Protein AF-A0A2V8MT60-F1 (afdb_monomer)

Nearest PDB structures (foldseek):
  8j07-assembly1_m2  TM=6.861E-01  e=3.205E-01  Homo sapiens
  8j07-assembly1_s2  TM=6.901E-01  e=3.394E-01  Homo sapiens
  7y4g-assembly1_A  TM=4.508E-01  e=6.734E-01  Bacteroides thetaiotaomicron
  7zu0-assembly1_A  TM=2.793E-01  e=2.504E+00  Saccharomyces cerevisiae
  6naj-assembly1_A  TM=4.182E-01  e=9.312E+00  Homo sapiens

Radius of gyration: 13.37 Å; Cα contacts (8 Å, |Δi|>4): 252; chains: 1; bounding box: 34×27×37 Å

Structure (mmCIF, N/CA/C/O backbone):
data_AF-A0A2V8MT60-F1
#
_entry.id   AF-A0A2V8MT60-F1
#
loop_
_atom_site.group_PDB
_atom_site.id
_atom_site.type_symbol
_atom_site.label_atom_id
_atom_site.label_alt_id
_atom_site.label_comp_id
_atom_site.label_asym_id
_atom_site.label_entity_id
_atom_site.label_seq_id
_atom_site.pdbx_PDB_ins_code
_atom_site.Cartn_x
_atom_site.Cartn_y
_atom_site.Cartn_z
_atom_site.occupancy
_atom_site.B_iso_or_equiv
_atom_site.auth_seq_id
_atom_site.auth_comp_id
_atom_site.auth_asym_id
_atom_site.auth_atom_id
_atom_site.pdbx_PDB_model_num
ATOM 1 N N . SER A 1 1 ? 11.854 14.502 6.425 1.00 68.12 1 SER A N 1
ATOM 2 C CA . SER A 1 1 ? 10.880 14.207 5.363 1.00 68.12 1 SER A CA 1
ATOM 3 C C . SER A 1 1 ? 11.571 13.423 4.280 1.00 68.12 1 SER A C 1
ATOM 5 O O . SER A 1 1 ? 12.677 13.809 3.920 1.00 68.12 1 SER A O 1
ATOM 7 N N . ASP A 1 2 ? 10.952 12.342 3.819 1.00 83.69 2 ASP A N 1
ATOM 8 C CA . ASP A 1 2 ? 11.401 11.584 2.653 1.00 83.69 2 ASP A CA 1
ATOM 9 C C . ASP A 1 2 ? 10.502 11.948 1.467 1.00 83.69 2 ASP A C 1
ATOM 11 O O . ASP A 1 2 ? 9.282 11.835 1.561 1.00 83.69 2 ASP A O 1
ATOM 15 N N . TRP A 1 3 ? 11.106 12.453 0.394 1.00 85.50 3 TRP A N 1
ATOM 16 C CA . TRP A 1 3 ? 10.403 12.873 -0.822 1.00 85.50 3 TRP A CA 1
ATOM 17 C C . TRP A 1 3 ? 10.369 11.784 -1.897 1.00 85.50 3 TRP A C 1
ATOM 19 O O . TRP A 1 3 ? 9.719 11.971 -2.920 1.00 85.50 3 TRP A O 1
ATOM 29 N N . THR A 1 4 ? 11.048 10.658 -1.671 1.00 88.31 4 THR A N 1
ATOM 30 C CA . THR A 1 4 ? 11.043 9.509 -2.586 1.00 88.31 4 THR A CA 1
ATOM 31 C C . THR A 1 4 ? 9.784 8.654 -2.425 1.00 88.31 4 THR A C 1
ATOM 33 O O . THR A 1 4 ? 9.393 7.938 -3.347 1.00 88.31 4 THR A O 1
ATOM 36 N N . GLN A 1 5 ? 9.113 8.760 -1.274 1.00 90.94 5 GLN A N 1
ATOM 37 C CA . GLN A 1 5 ? 8.011 7.890 -0.883 1.00 90.94 5 GLN A CA 1
ATOM 38 C C . GLN A 1 5 ? 6.647 8.482 -1.240 1.00 90.94 5 GLN A C 1
ATOM 40 O O . GLN A 1 5 ? 6.267 9.555 -0.764 1.00 90.94 5 GLN A O 1
ATOM 45 N N . ALA A 1 6 ? 5.872 7.737 -2.022 1.00 93.38 6 ALA A N 1
ATOM 46 C CA . ALA A 1 6 ? 4.455 7.991 -2.245 1.00 93.38 6 ALA A CA 1
ATOM 47 C C . ALA A 1 6 ? 3.595 6.962 -1.508 1.00 93.38 6 ALA A C 1
ATOM 49 O O . ALA A 1 6 ? 4.066 5.895 -1.115 1.00 93.38 6 ALA A O 1
ATOM 50 N N . TYR A 1 7 ? 2.313 7.287 -1.343 1.00 94.94 7 TYR A N 1
ATOM 51 C CA . TYR A 1 7 ? 1.353 6.454 -0.629 1.00 94.94 7 TYR A CA 1
ATOM 52 C C . TYR A 1 7 ? 0.064 6.315 -1.429 1.00 94.94 7 TYR A C 1
ATOM 54 O O . TYR A 1 7 ? -0.440 7.281 -2.001 1.00 94.94 7 TYR A O 1
ATOM 62 N N . HIS A 1 8 ? -0.512 5.122 -1.385 1.00 97.12 8 HIS A N 1
ATOM 63 C CA . HIS A 1 8 ? -1.932 4.908 -1.620 1.00 97.12 8 HIS A CA 1
ATOM 64 C C . HIS A 1 8 ? -2.586 4.500 -0.301 1.00 97.12 8 HIS A C 1
ATOM 66 O O . HIS A 1 8 ? -1.999 3.738 0.470 1.00 97.12 8 HIS A O 1
ATOM 72 N N . ILE A 1 9 ? -3.783 5.023 -0.039 1.00 97.94 9 ILE A N 1
ATOM 73 C CA . ILE A 1 9 ? -4.498 4.842 1.224 1.00 97.94 9 ILE A CA 1
ATOM 74 C C . ILE A 1 9 ? -5.880 4.265 0.929 1.00 97.94 9 ILE A C 1
ATOM 76 O O . ILE A 1 9 ? -6.588 4.780 0.066 1.00 97.94 9 ILE A O 1
ATOM 80 N N . SER A 1 10 ? -6.276 3.238 1.679 1.00 97.88 10 SER A N 1
ATOM 81 C CA . SER A 1 10 ? -7.627 2.672 1.642 1.00 97.88 10 SER A CA 1
ATOM 82 C C . SER A 1 10 ? -8.216 2.591 3.051 1.00 97.88 10 SER A C 1
ATOM 84 O O . SER A 1 10 ? -7.548 2.191 4.009 1.00 97.88 10 SER A O 1
ATOM 86 N N . VAL A 1 11 ? -9.481 2.998 3.182 1.00 96.62 11 VAL A N 1
ATOM 87 C CA . VAL A 1 11 ? -10.222 3.066 4.459 1.00 96.62 11 VAL A CA 1
ATOM 88 C C . VAL A 1 11 ? -11.608 2.423 4.306 1.00 96.62 11 VAL A C 1
ATOM 90 O O . VAL A 1 11 ? -12.600 2.885 4.857 1.00 96.62 11 VAL A O 1
ATOM 93 N N . LEU A 1 12 ? -11.696 1.363 3.496 1.00 96.94 12 LEU A N 1
ATOM 94 C CA . LEU A 1 12 ? -12.969 0.732 3.131 1.00 96.94 12 LEU A CA 1
ATOM 95 C C . LEU A 1 12 ? -13.528 -0.223 4.206 1.00 96.94 12 LEU A C 1
ATOM 97 O O . LEU A 1 12 ? -14.713 -0.560 4.176 1.00 96.94 12 LEU A O 1
ATOM 101 N N . ALA A 1 13 ? -12.698 -0.685 5.144 1.00 97.12 13 ALA A N 1
ATOM 102 C CA . ALA A 1 13 ? -13.109 -1.656 6.154 1.00 97.12 13 ALA A CA 1
ATOM 103 C C . ALA A 1 13 ? -14.113 -1.055 7.157 1.00 97.12 13 ALA A C 1
ATOM 105 O O . ALA A 1 13 ? -13.843 -0.040 7.795 1.00 97.12 13 ALA A O 1
ATOM 106 N N . ASN A 1 14 ? -15.236 -1.744 7.381 1.00 96.94 14 ASN A N 1
ATOM 107 C CA . ASN A 1 14 ? -16.374 -1.234 8.162 1.00 96.94 14 ASN A CA 1
ATOM 108 C C . ASN A 1 14 ? -16.073 -0.971 9.649 1.00 96.94 14 ASN A C 1
ATOM 110 O O . ASN A 1 14 ? -16.849 -0.303 10.322 1.00 96.94 14 ASN A O 1
ATOM 114 N N . ASN A 1 15 ? -15.013 -1.568 10.202 1.00 93.69 15 ASN A N 1
ATOM 115 C CA . ASN A 1 15 ? -14.692 -1.423 11.623 1.00 93.69 15 ASN A CA 1
ATOM 116 C C . ASN A 1 15 ? -13.898 -0.148 11.941 1.00 93.69 15 ASN A C 1
ATOM 118 O O . ASN A 1 15 ? -13.738 0.156 13.121 1.00 93.69 15 ASN A O 1
ATOM 122 N N . GLU A 1 16 ? -13.381 0.542 10.915 1.00 94.38 16 GLU A N 1
ATOM 123 C CA . GLU A 1 16 ? -12.645 1.812 11.004 1.00 94.38 16 GLU A CA 1
ATOM 124 C C . GLU A 1 16 ? -11.415 1.795 11.934 1.00 94.38 16 GLU A C 1
ATOM 126 O O . GLU A 1 16 ? -10.832 2.839 12.214 1.00 94.38 16 GLU A O 1
ATOM 131 N N . LYS A 1 17 ? -10.970 0.623 12.416 1.00 95.62 17 LYS A N 1
ATOM 132 C CA . LYS A 1 17 ? -9.891 0.503 13.417 1.00 95.62 17 LYS A CA 1
ATOM 133 C C . LYS A 1 17 ? -8.501 0.751 12.837 1.00 95.62 17 LYS A C 1
ATOM 135 O O . LYS A 1 17 ? -7.568 1.035 13.589 1.00 95.62 17 LYS A O 1
ATOM 140 N N . TRP A 1 18 ? -8.362 0.584 11.525 1.00 97.44 18 TRP A N 1
ATOM 141 C CA . TRP A 1 18 ? -7.093 0.619 10.811 1.00 97.44 18 TRP A CA 1
ATOM 142 C C . TRP A 1 18 ? -7.233 1.398 9.508 1.00 97.44 18 TRP A C 1
ATOM 144 O O . TRP A 1 18 ? -8.184 1.193 8.758 1.00 97.44 18 TRP A O 1
ATOM 154 N N . VAL A 1 19 ? -6.240 2.231 9.214 1.00 97.81 19 VAL A N 1
ATOM 155 C C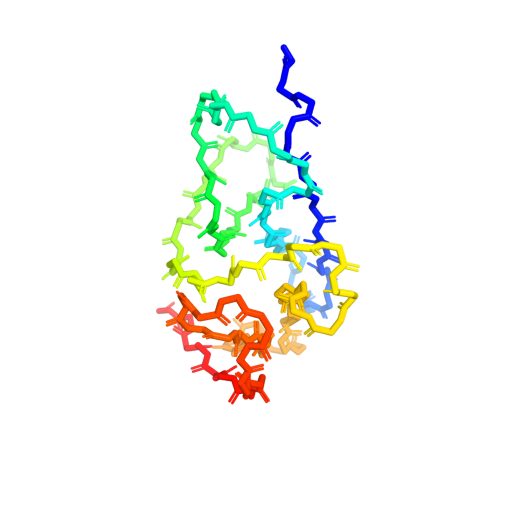A . VAL A 1 19 ? -5.998 2.788 7.880 1.00 97.81 19 VAL A CA 1
ATOM 156 C C . VAL A 1 19 ? -5.039 1.853 7.158 1.00 97.81 19 VAL A C 1
ATOM 158 O O . VAL A 1 19 ? -3.987 1.546 7.718 1.00 97.81 19 VAL A O 1
ATOM 161 N N . LEU A 1 20 ? -5.375 1.398 5.948 1.00 98.38 20 LEU A N 1
ATOM 162 C CA . LEU A 1 20 ? -4.449 0.648 5.098 1.00 98.38 20 LEU A CA 1
ATOM 163 C C . LEU A 1 20 ? -3.608 1.622 4.272 1.00 98.38 20 LEU A C 1
ATOM 165 O O . LEU A 1 20 ? -4.154 2.515 3.625 1.00 98.38 20 LEU A O 1
ATOM 169 N N . LEU A 1 21 ? -2.296 1.403 4.248 1.00 98.00 21 LEU A N 1
ATOM 170 C CA . LEU A 1 21 ? -1.356 2.112 3.393 1.00 98.00 21 LEU A CA 1
ATOM 171 C C . LEU A 1 21 ? -0.578 1.107 2.541 1.00 98.00 21 LEU A C 1
ATOM 173 O O . LEU A 1 21 ? -0.144 0.066 3.037 1.00 98.00 21 LEU A O 1
ATOM 177 N N . SER A 1 22 ? -0.369 1.450 1.273 1.00 98.12 22 SER A N 1
ATOM 178 C CA . SER A 1 22 ? 0.726 0.904 0.474 1.00 98.12 22 SER A CA 1
ATOM 179 C C . SER A 1 22 ? 1.650 2.037 0.065 1.00 98.12 22 SER A C 1
ATOM 181 O O . SER A 1 22 ? 1.236 2.928 -0.685 1.00 98.12 22 SER A O 1
ATOM 183 N N . SER A 1 23 ? 2.871 2.009 0.572 1.00 96.69 23 SER A N 1
ATOM 184 C CA . SER A 1 23 ? 3.932 2.955 0.246 1.00 96.69 23 SER A CA 1
ATOM 185 C C . SER A 1 23 ? 4.800 2.407 -0.878 1.00 96.69 23 SER A C 1
ATOM 187 O O . SER A 1 23 ? 5.000 1.204 -0.952 1.00 96.69 23 SER A O 1
ATOM 189 N N . TYR A 1 24 ? 5.322 3.271 -1.743 1.00 95.12 24 TYR A N 1
ATOM 190 C CA . TYR A 1 24 ? 6.231 2.866 -2.816 1.00 95.12 24 TYR A CA 1
ATOM 191 C C . TYR A 1 24 ? 7.168 4.005 -3.212 1.00 95.12 24 TYR A C 1
ATOM 193 O O . TYR A 1 24 ? 6.830 5.185 -3.059 1.00 95.12 24 TYR A O 1
ATOM 201 N N . SER A 1 25 ? 8.325 3.646 -3.759 1.00 93.75 25 SER A N 1
ATOM 202 C CA . SER A 1 25 ? 9.289 4.603 -4.309 1.00 93.75 25 SER A CA 1
ATOM 203 C C . SER A 1 25 ? 8.765 5.208 -5.621 1.00 93.75 25 SER A C 1
ATOM 205 O O . SER A 1 25 ? 8.665 4.520 -6.637 1.00 93.75 25 SER A O 1
ATO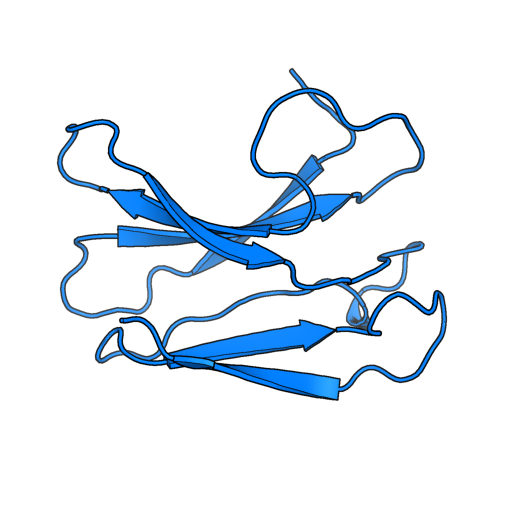M 207 N N . ALA A 1 26 ? 8.384 6.489 -5.608 1.00 88.62 26 ALA A N 1
ATOM 208 C CA . ALA A 1 26 ? 7.808 7.182 -6.769 1.00 88.62 26 ALA A CA 1
ATOM 209 C C . ALA A 1 26 ? 8.851 7.879 -7.653 1.00 88.62 26 ALA A C 1
ATOM 211 O O . ALA A 1 26 ? 8.574 8.168 -8.818 1.00 88.62 26 ALA A O 1
ATOM 212 N N . THR A 1 27 ? 10.030 8.154 -7.102 1.00 87.00 27 THR A N 1
ATOM 213 C CA . THR A 1 27 ? 11.162 8.764 -7.801 1.00 87.00 27 THR A CA 1
ATOM 214 C C . THR A 1 27 ? 12.448 8.045 -7.431 1.00 87.00 27 THR A C 1
ATOM 216 O O . THR A 1 27 ? 12.546 7.475 -6.344 1.00 87.00 27 THR A O 1
ATOM 219 N N . ASP A 1 28 ? 13.457 8.150 -8.291 1.00 80.56 28 ASP A N 1
ATOM 220 C CA . ASP A 1 28 ? 14.795 7.647 -7.994 1.00 80.56 28 ASP A CA 1
ATOM 221 C C . ASP A 1 28 ? 15.396 8.346 -6.768 1.00 80.56 28 ASP A C 1
ATOM 223 O O . ASP A 1 28 ? 15.189 9.541 -6.530 1.00 80.56 28 ASP A O 1
ATOM 227 N N . GLY A 1 29 ? 16.163 7.595 -5.985 1.00 82.75 29 GLY A N 1
ATOM 228 C CA . GLY A 1 29 ? 16.803 8.074 -4.767 1.00 82.75 29 GLY A CA 1
ATOM 229 C C . GLY A 1 29 ? 17.037 6.940 -3.779 1.00 82.75 29 GLY A C 1
ATOM 230 O O . GLY A 1 29 ? 16.614 5.810 -4.004 1.00 82.75 29 GLY A O 1
ATOM 231 N N . THR A 1 30 ? 17.725 7.243 -2.680 1.00 81.81 30 THR A N 1
ATOM 232 C CA . THR A 1 30 ? 17.872 6.299 -1.569 1.00 81.81 30 THR A CA 1
ATOM 233 C C . THR A 1 30 ? 16.703 6.501 -0.608 1.00 81.81 30 THR A C 1
ATOM 235 O O . THR A 1 30 ? 16.635 7.574 0.002 1.00 81.81 30 THR A O 1
ATOM 238 N N . PRO A 1 31 ? 15.815 5.506 -0.437 1.00 83.06 31 PRO A N 1
ATOM 239 C CA . PRO A 1 31 ? 14.724 5.600 0.523 1.00 83.06 31 PRO A CA 1
ATOM 240 C C . PRO A 1 31 ? 15.262 5.823 1.941 1.00 83.06 31 PRO A C 1
ATOM 242 O O . PRO A 1 31 ? 16.264 5.221 2.342 1.00 83.06 31 PRO A O 1
ATOM 245 N N . ALA A 1 32 ? 14.609 6.686 2.715 1.00 85.38 32 ALA A N 1
ATOM 246 C CA . ALA A 1 32 ? 15.010 7.030 4.073 1.00 85.38 32 ALA A CA 1
ATOM 247 C C . ALA A 1 32 ? 13.880 6.757 5.074 1.00 85.38 32 ALA A C 1
ATOM 249 O O . ALA A 1 32 ? 12.748 7.200 4.907 1.00 85.38 32 ALA A O 1
ATOM 250 N N . GLY A 1 33 ? 14.196 6.074 6.175 1.00 87.25 33 GLY A N 1
ATOM 251 C CA . GLY A 1 33 ? 13.224 5.778 7.230 1.00 87.25 33 GLY A CA 1
ATOM 252 C C . GLY A 1 33 ? 12.467 4.455 7.037 1.00 87.25 33 GLY A C 1
ATOM 253 O O . GLY A 1 33 ? 12.892 3.607 6.255 1.00 87.25 33 GLY A O 1
ATOM 254 N N . PRO A 1 34 ? 11.414 4.211 7.835 1.00 90.06 34 PRO A N 1
ATOM 255 C CA . PRO A 1 34 ? 10.685 2.945 7.838 1.00 90.06 34 PRO A CA 1
ATOM 256 C C . PRO A 1 34 ? 9.589 2.874 6.760 1.00 90.06 34 PRO A C 1
ATOM 258 O O . PRO A 1 34 ? 9.188 3.884 6.191 1.00 90.06 34 PRO A O 1
ATOM 261 N N . PHE A 1 35 ? 9.031 1.671 6.583 1.00 92.94 35 PHE A N 1
ATOM 262 C CA . PHE A 1 35 ? 7.834 1.395 5.776 1.00 92.94 35 PHE A CA 1
ATOM 263 C C . PHE A 1 35 ? 8.000 1.617 4.272 1.00 92.94 35 PHE A C 1
ATOM 265 O O . PHE A 1 35 ? 7.034 1.978 3.612 1.00 92.94 35 PHE A O 1
ATOM 272 N N . HIS A 1 36 ? 9.190 1.433 3.711 1.00 93.44 36 HIS A N 1
ATOM 273 C CA . HIS A 1 36 ? 9.378 1.495 2.260 1.00 93.44 36 HIS A CA 1
ATOM 274 C C . HIS A 1 36 ? 8.916 0.219 1.573 1.00 93.44 36 HIS A C 1
ATOM 276 O O . HIS A 1 36 ? 9.155 -0.878 2.073 1.00 93.44 36 HIS A O 1
ATOM 282 N N . ASP A 1 37 ? 8.274 0.393 0.420 1.00 94.94 37 ASP A N 1
ATOM 283 C CA . ASP A 1 37 ? 7.803 -0.680 -0.457 1.00 94.94 37 ASP A CA 1
ATOM 284 C C . ASP A 1 37 ? 6.975 -1.755 0.281 1.00 94.94 37 ASP A C 1
ATOM 286 O O . ASP A 1 37 ? 7.176 -2.972 0.151 1.00 94.94 37 ASP A O 1
ATOM 290 N N . GLU A 1 38 ? 6.035 -1.284 1.105 1.00 97.12 38 GLU A N 1
ATOM 291 C CA . GLU A 1 38 ? 5.279 -2.089 2.059 1.00 97.12 38 GLU A CA 1
ATOM 292 C C . GLU A 1 38 ? 3.777 -1.844 2.012 1.00 97.12 38 GLU A C 1
ATOM 294 O O . GLU A 1 38 ? 3.291 -0.758 1.707 1.00 97.12 38 GLU A O 1
ATOM 299 N N . ILE A 1 39 ? 3.039 -2.876 2.414 1.00 98.56 39 ILE A N 1
ATOM 300 C CA . ILE A 1 39 ? 1.624 -2.821 2.759 1.00 98.56 39 ILE A CA 1
ATOM 301 C C . ILE A 1 39 ? 1.515 -2.943 4.277 1.00 98.56 39 ILE A C 1
ATOM 303 O O . ILE A 1 39 ? 1.950 -3.939 4.869 1.00 98.56 39 ILE A O 1
ATOM 307 N N . TYR A 1 40 ? 0.929 -1.938 4.920 1.00 98.12 40 TYR A N 1
ATOM 308 C CA . TYR A 1 40 ? 0.832 -1.866 6.375 1.00 98.12 40 TYR A CA 1
ATOM 309 C C . TYR A 1 40 ? -0.429 -1.134 6.834 1.00 98.12 40 TYR A C 1
ATOM 311 O O . TYR A 1 40 ? -1.076 -0.410 6.080 1.00 98.12 40 TYR A O 1
ATOM 319 N N . GLN A 1 41 ? -0.792 -1.342 8.097 1.00 98.00 41 GLN A N 1
ATOM 320 C CA . GLN A 1 41 ? -1.938 -0.712 8.739 1.00 98.00 41 GLN A CA 1
ATOM 321 C C . GLN A 1 41 ? -1.511 0.160 9.914 1.00 98.00 41 GLN A C 1
ATOM 323 O O . GLN A 1 41 ? -0.656 -0.239 10.706 1.00 98.00 41 GLN A O 1
ATOM 328 N N . VAL A 1 42 ? -2.162 1.312 10.070 1.00 97.81 42 VAL A N 1
ATOM 329 C CA . VAL A 1 42 ? -1.986 2.222 11.213 1.00 97.81 42 VAL A CA 1
ATOM 330 C C . VAL A 1 42 ? -3.300 2.337 11.979 1.00 97.81 42 VAL A C 1
ATOM 332 O O . VAL A 1 42 ? -4.357 2.496 11.369 1.00 97.81 42 VAL A O 1
ATOM 335 N N . ALA A 1 43 ? -3.246 2.226 13.307 1.00 97.94 43 ALA A N 1
ATOM 336 C CA . ALA A 1 43 ? -4.435 2.299 14.152 1.00 97.94 43 ALA A CA 1
ATOM 337 C C . ALA A 1 43 ? -5.019 3.719 14.196 1.00 97.94 43 ALA A C 1
ATOM 339 O O . ALA A 1 43 ? -4.288 4.700 14.330 1.00 97.94 43 ALA A O 1
ATOM 340 N N . THR A 1 44 ? -6.346 3.826 14.163 1.00 97.25 44 THR A N 1
ATOM 341 C CA . THR A 1 44 ? -7.088 5.104 14.216 1.00 97.25 44 THR A CA 1
ATOM 342 C C . THR A 1 44 ? -7.424 5.565 15.635 1.00 97.25 44 THR A C 1
ATOM 344 O O . THR A 1 44 ? -7.961 6.649 15.836 1.00 97.25 44 THR A O 1
ATOM 347 N N . ASN A 1 45 ? -7.093 4.764 16.646 1.00 97.06 45 ASN A N 1
ATOM 348 C CA . ASN A 1 45 ? -7.466 4.986 18.046 1.00 97.06 45 ASN A CA 1
ATOM 349 C C . ASN A 1 45 ? -6.450 5.825 18.851 1.00 97.06 45 ASN A C 1
ATOM 351 O O . ASN A 1 45 ? -6.540 5.875 20.075 1.00 97.06 45 ASN A O 1
ATOM 355 N N . GLY A 1 46 ? -5.449 6.421 18.198 1.00 97.06 46 GLY A N 1
ATOM 356 C CA . GLY A 1 46 ? -4.419 7.230 18.857 1.00 97.06 46 GLY A CA 1
ATOM 357 C C . GLY A 1 46 ? -3.326 6.442 19.592 1.00 97.06 46 GLY A C 1
ATOM 358 O O . GLY A 1 46 ? -2.452 7.059 20.192 1.00 97.06 46 GLY A O 1
ATOM 359 N N . SER A 1 47 ? -3.310 5.104 19.530 1.00 97.75 47 SER A N 1
ATOM 360 C CA . SER A 1 47 ? -2.281 4.295 20.207 1.00 97.75 47 SER A CA 1
ATOM 361 C C . SER A 1 47 ? -0.900 4.351 19.545 1.00 97.75 47 SER A C 1
ATOM 363 O O . SER A 1 47 ? 0.069 3.849 20.111 1.00 97.75 47 SER A O 1
ATOM 365 N N . GLY A 1 48 ? -0.811 4.874 18.317 1.00 96.50 48 GLY A N 1
ATOM 366 C CA . GLY A 1 48 ? 0.403 4.816 17.499 1.00 96.50 48 GLY A CA 1
ATOM 367 C C . GLY A 1 48 ? 0.757 3.406 17.008 1.00 96.50 48 GLY A C 1
ATOM 368 O O . GLY A 1 48 ? 1.879 3.174 16.566 1.00 96.50 48 GLY A O 1
ATOM 369 N N . SER A 1 49 ? -0.165 2.439 17.095 1.00 97.75 49 SER A N 1
ATOM 370 C CA . SER A 1 49 ? 0.103 1.057 16.684 1.00 97.75 49 SER A CA 1
ATOM 371 C C . SER A 1 49 ? 0.185 0.908 15.163 1.00 97.75 49 SER A C 1
ATOM 373 O O . SER A 1 49 ? -0.668 1.414 14.434 1.00 97.75 49 SER A O 1
ATOM 375 N N . VAL A 1 50 ? 1.172 0.133 14.704 1.00 97.56 50 VAL A N 1
ATOM 376 C CA . VAL A 1 50 ? 1.399 -0.190 13.288 1.00 97.56 50 VAL A CA 1
ATOM 377 C C . VAL A 1 50 ? 1.493 -1.704 13.106 1.00 97.56 50 VAL A C 1
ATOM 379 O O . VAL A 1 50 ? 2.113 -2.392 13.917 1.00 97.56 50 VAL A O 1
ATOM 382 N N . ARG A 1 51 ? 0.896 -2.229 12.033 1.00 96.12 51 ARG A N 1
ATOM 383 C CA . ARG A 1 51 ? 0.997 -3.634 11.613 1.00 96.12 51 ARG A CA 1
ATOM 384 C C . ARG A 1 51 ? 1.574 -3.695 10.202 1.00 96.12 51 ARG A C 1
ATOM 386 O O . ARG A 1 51 ? 0.917 -3.252 9.268 1.00 96.12 51 ARG A O 1
ATOM 393 N N . ARG A 1 52 ? 2.782 -4.236 10.041 1.00 97.00 52 ARG A N 1
ATOM 394 C CA . ARG A 1 52 ? 3.411 -4.464 8.725 1.00 97.00 52 ARG A CA 1
ATOM 395 C C . ARG A 1 52 ? 2.934 -5.813 8.196 1.00 97.00 52 ARG A C 1
ATOM 397 O O . ARG A 1 52 ? 3.017 -6.795 8.931 1.00 97.00 52 ARG A O 1
ATOM 404 N N . LEU A 1 53 ? 2.387 -5.852 6.984 1.00 97.81 53 LEU A N 1
ATOM 405 C C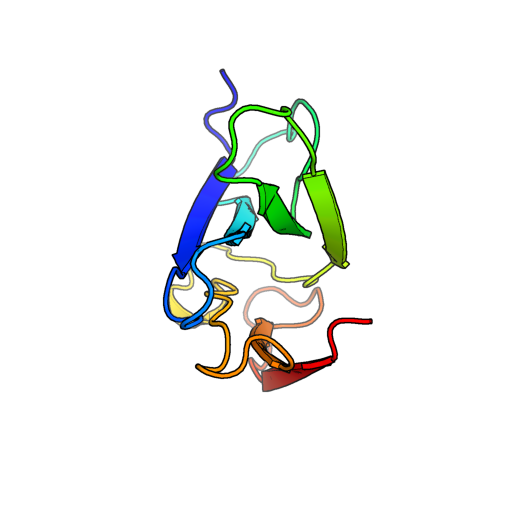A . LEU A 1 53 ? 1.676 -7.031 6.480 1.00 97.81 53 LEU A CA 1
ATOM 406 C C . LEU A 1 53 ? 2.422 -7.733 5.340 1.00 97.81 53 LEU A C 1
ATOM 408 O O . LEU A 1 53 ? 2.471 -8.960 5.328 1.00 97.81 53 LEU A O 1
ATOM 412 N N . ALA A 1 54 ? 3.004 -6.985 4.399 1.00 97.69 54 ALA A N 1
ATOM 413 C CA . ALA A 1 54 ? 3.771 -7.552 3.288 1.00 97.69 54 ALA A CA 1
ATOM 414 C C . ALA A 1 54 ? 4.695 -6.518 2.629 1.00 97.69 54 ALA A C 1
ATOM 416 O O . ALA A 1 54 ? 4.410 -5.323 2.662 1.00 97.69 54 ALA A O 1
ATOM 417 N N . HIS A 1 55 ? 5.737 -6.999 1.951 1.00 97.06 55 HIS A N 1
ATOM 418 C CA . HIS A 1 55 ? 6.415 -6.246 0.894 1.00 97.06 55 HIS A CA 1
ATOM 419 C C . HIS A 1 55 ? 5.721 -6.535 -0.439 1.00 97.06 55 HIS A C 1
ATOM 421 O O . HIS A 1 55 ? 5.452 -7.698 -0.747 1.00 97.06 55 HIS A O 1
ATOM 427 N N . HIS A 1 56 ? 5.412 -5.499 -1.223 1.00 97.19 56 HIS A N 1
ATOM 428 C CA . HIS A 1 56 ? 4.675 -5.669 -2.483 1.00 97.19 56 H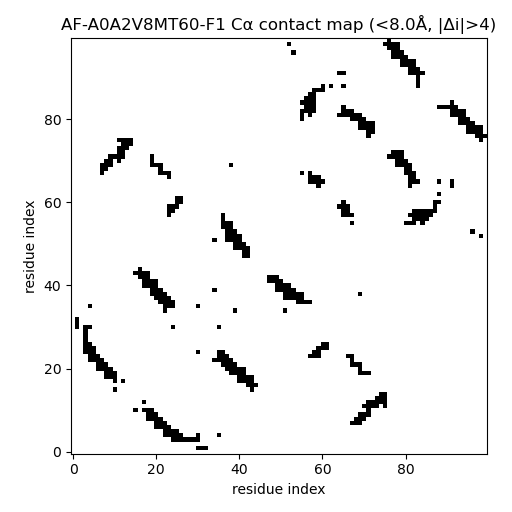IS A CA 1
ATOM 429 C C . HIS A 1 56 ? 5.593 -5.877 -3.697 1.00 97.19 56 HIS A C 1
ATOM 431 O O . HIS A 1 56 ? 5.105 -6.308 -4.737 1.00 97.19 56 HIS A O 1
ATOM 437 N N . PHE A 1 57 ? 6.900 -5.599 -3.582 1.00 96.50 57 PHE A N 1
ATOM 438 C CA . PHE A 1 57 ? 7.901 -5.764 -4.652 1.00 96.50 57 PHE A CA 1
ATOM 439 C C . PHE A 1 57 ? 7.551 -5.039 -5.961 1.00 96.50 57 PHE A C 1
ATOM 441 O O . PHE A 1 57 ? 7.873 -5.515 -7.044 1.00 96.50 57 PHE A O 1
ATOM 448 N N . SER A 1 58 ? 6.873 -3.898 -5.887 1.00 96.75 58 SER A N 1
ATOM 449 C CA . SER A 1 58 ? 6.556 -3.123 -7.087 1.00 96.75 58 SER A CA 1
ATOM 450 C C . SER A 1 58 ? 7.681 -2.146 -7.385 1.00 96.75 58 SER A C 1
ATOM 452 O O . SER A 1 58 ? 8.080 -1.395 -6.502 1.00 96.75 58 SER A O 1
ATOM 454 N N . ILE A 1 59 ? 8.132 -2.104 -8.634 1.00 95.81 59 ILE A N 1
ATOM 455 C CA . ILE A 1 59 ? 9.018 -1.060 -9.153 1.00 95.81 59 ILE A CA 1
ATOM 456 C C . ILE A 1 59 ? 8.168 -0.112 -9.994 1.00 95.81 59 ILE A C 1
ATOM 458 O O . ILE A 1 59 ? 7.702 -0.502 -11.064 1.00 95.81 59 ILE A O 1
ATOM 462 N N . TYR A 1 60 ? 7.930 1.105 -9.494 1.00 95.12 60 TYR A N 1
ATOM 463 C CA . TYR A 1 60 ? 7.045 2.078 -10.139 1.00 95.12 60 TYR A CA 1
ATOM 464 C C . TYR A 1 60 ? 7.588 2.553 -11.492 1.00 95.12 60 TYR A C 1
ATOM 466 O O . TYR A 1 60 ? 6.864 2.468 -12.477 1.00 95.12 60 TYR A O 1
ATOM 474 N N . GLY A 1 61 ? 8.832 3.046 -11.558 1.00 91.94 61 GLY A N 1
ATOM 475 C CA . GLY A 1 61 ? 9.485 3.445 -12.819 1.00 91.94 61 GLY A CA 1
ATOM 476 C C . GLY A 1 61 ? 8.717 4.483 -13.658 1.00 91.94 61 GLY A C 1
ATOM 477 O O . GLY A 1 61 ? 8.879 4.551 -14.872 1.00 91.94 61 GLY A O 1
ATOM 478 N N . GLY A 1 62 ? 7.798 5.245 -13.049 1.00 92.50 62 GLY A N 1
ATOM 479 C CA . GLY A 1 62 ? 6.878 6.134 -13.771 1.00 92.50 62 GLY A CA 1
ATOM 480 C C . GLY A 1 62 ? 5.661 5.443 -14.408 1.00 92.50 62 GLY A C 1
ATOM 481 O O . GLY A 1 62 ? 4.806 6.123 -14.976 1.00 92.50 62 GLY A O 1
ATOM 482 N N . ASP A 1 63 ? 5.531 4.121 -14.299 1.00 94.25 63 ASP A N 1
ATOM 483 C CA . ASP A 1 63 ? 4.372 3.363 -14.764 1.00 94.25 63 ASP A CA 1
ATOM 484 C C . ASP A 1 63 ? 3.259 3.372 -13.709 1.00 94.25 63 ASP A C 1
ATOM 486 O O . ASP A 1 63 ? 3.294 2.665 -12.697 1.00 94.25 63 ASP A O 1
ATOM 490 N N . TYR A 1 64 ? 2.203 4.135 -13.994 1.00 92.69 64 TYR A N 1
ATOM 491 C CA . TYR A 1 64 ? 1.004 4.204 -13.162 1.00 92.69 64 TYR A CA 1
ATOM 492 C C . TYR A 1 64 ? 0.446 2.821 -12.797 1.00 92.69 64 TYR A C 1
ATOM 494 O O . TYR A 1 64 ? 0.002 2.607 -11.665 1.00 92.69 64 TYR A O 1
ATOM 502 N N . TYR A 1 65 ? 0.500 1.855 -13.716 1.00 94.12 65 TYR A N 1
ATOM 503 C CA . TYR A 1 65 ? -0.021 0.511 -13.488 1.00 94.12 65 TYR A CA 1
ATOM 504 C C . TYR A 1 65 ? 0.869 -0.352 -12.598 1.00 94.12 65 TYR A C 1
ATOM 506 O O . TYR A 1 65 ? 0.360 -1.302 -12.010 1.00 94.12 65 TYR A O 1
ATOM 514 N N . ALA A 1 66 ? 2.145 -0.000 -12.444 1.00 95.94 66 ALA A N 1
ATOM 515 C CA . ALA A 1 66 ? 3.055 -0.653 -11.511 1.00 95.94 66 ALA A CA 1
ATOM 516 C C . ALA A 1 66 ? 2.910 -0.138 -10.067 1.00 95.94 66 ALA A C 1
ATOM 518 O O . ALA A 1 66 ? 3.442 -0.756 -9.149 1.00 95.94 66 ALA A O 1
ATOM 519 N N . SER A 1 67 ? 2.166 0.950 -9.823 1.00 96.12 67 SER A N 1
ATOM 520 C CA . SER A 1 67 ? 1.874 1.378 -8.448 1.00 96.12 67 SER A CA 1
ATOM 521 C C . SER A 1 67 ? 1.013 0.331 -7.711 1.00 96.12 67 SER A C 1
ATOM 523 O O . SER A 1 67 ? 0.020 -0.147 -8.276 1.00 96.12 67 SER A O 1
ATOM 525 N N . PRO A 1 68 ? 1.352 -0.030 -6.456 1.00 97.44 68 PRO A N 1
ATOM 526 C CA . PRO A 1 68 ? 0.758 -1.182 -5.781 1.00 97.44 68 PRO A CA 1
ATOM 527 C C . PRO A 1 68 ? -0.730 -1.025 -5.478 1.00 97.44 68 PRO A C 1
ATOM 529 O O . PRO A 1 68 ? -1.482 -1.990 -5.610 1.00 97.44 68 PRO A O 1
ATOM 532 N N . ARG A 1 69 ? -1.146 0.194 -5.101 1.00 96.94 69 ARG A N 1
ATOM 533 C CA . ARG A 1 69 ? -2.543 0.594 -4.857 1.00 96.94 69 ARG A CA 1
ATOM 534 C C . ARG A 1 69 ? -3.332 -0.456 -4.074 1.00 96.94 69 ARG A C 1
ATOM 536 O O . ARG A 1 69 ? -4.355 -0.950 -4.539 1.00 96.94 69 ARG A O 1
ATOM 543 N N . ALA A 1 70 ? -2.817 -0.813 -2.898 1.00 98.31 70 ALA A N 1
ATOM 544 C CA . ALA A 1 70 ? -3.466 -1.806 -2.058 1.00 98.31 70 ALA A CA 1
ATOM 545 C C . ALA A 1 70 ? -4.840 -1.305 -1.588 1.00 98.31 70 ALA A C 1
ATOM 547 O O . ALA A 1 70 ? -4.963 -0.158 -1.142 1.00 98.31 70 ALA A O 1
ATOM 548 N N . ASP A 1 71 ? -5.846 -2.173 -1.662 1.00 98.31 71 ASP A N 1
ATOM 549 C CA . ASP A 1 71 ? -7.224 -1.887 -1.265 1.00 98.31 71 ASP A CA 1
ATOM 550 C C . ASP A 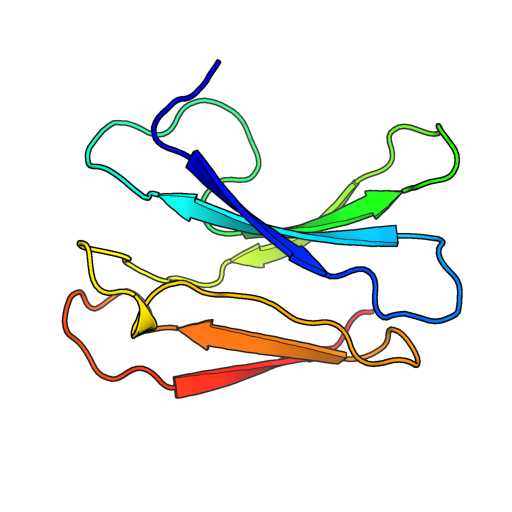1 71 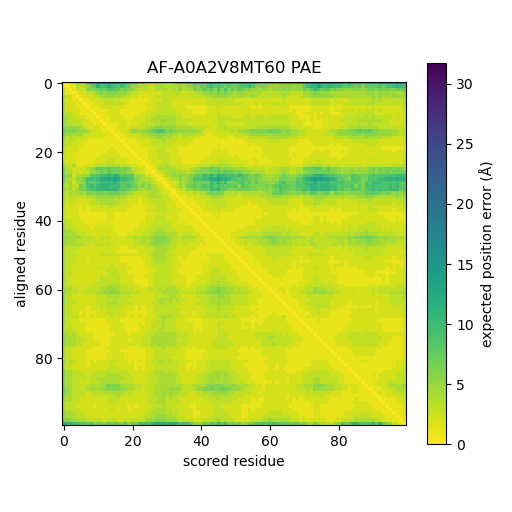? -7.783 -3.005 -0.377 1.00 98.31 71 ASP A C 1
ATOM 552 O O . ASP A 1 71 ? -7.575 -4.192 -0.645 1.00 98.31 71 ASP A O 1
ATOM 556 N N . ILE A 1 72 ? -8.447 -2.623 0.717 1.00 98.31 72 ILE A N 1
ATOM 557 C CA . ILE A 1 72 ? -8.932 -3.552 1.745 1.00 98.31 72 ILE A CA 1
ATOM 558 C C . ILE A 1 72 ? -10.392 -3.946 1.506 1.00 98.31 72 ILE A C 1
ATOM 560 O O . ILE A 1 72 ? -11.233 -3.104 1.210 1.00 98.31 72 ILE A O 1
ATOM 564 N N . SER A 1 73 ? -10.734 -5.217 1.710 1.00 97.88 73 SER A N 1
ATOM 565 C CA . SER A 1 73 ? -12.125 -5.674 1.692 1.00 97.88 73 SER A CA 1
ATOM 566 C C . SER A 1 73 ? -12.960 -5.030 2.811 1.00 97.88 73 SER A C 1
ATOM 568 O O . SER A 1 73 ? -12.451 -4.677 3.875 1.00 97.88 73 SER A O 1
ATOM 570 N N . ARG A 1 74 ? -14.281 -4.910 2.606 1.00 97.19 74 ARG A N 1
ATOM 571 C CA . ARG A 1 74 ? -15.207 -4.299 3.589 1.00 97.19 74 ARG A CA 1
ATOM 572 C C . ARG A 1 74 ? -15.192 -4.975 4.961 1.00 97.19 74 ARG A C 1
ATOM 574 O O . ARG A 1 74 ? -15.383 -4.307 5.976 1.00 97.19 74 ARG A O 1
ATOM 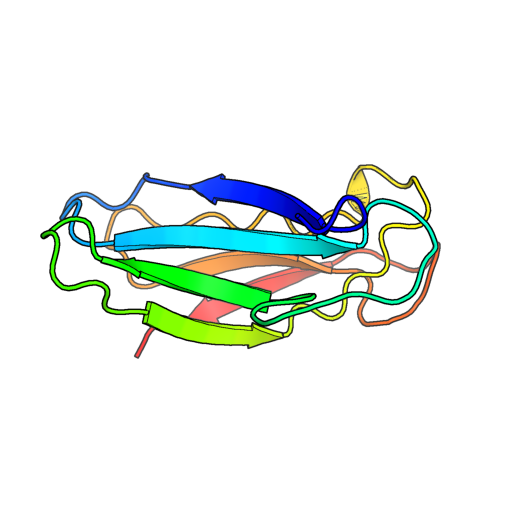581 N N . ASP A 1 75 ? -14.999 -6.289 4.990 1.00 96.50 75 ASP A N 1
ATOM 582 C CA . ASP A 1 75 ? -14.879 -7.075 6.222 1.00 96.50 75 ASP A CA 1
ATOM 583 C C . ASP A 1 75 ? -13.485 -6.973 6.869 1.00 96.50 75 ASP A C 1
ATOM 585 O O . ASP A 1 75 ? -13.315 -7.352 8.025 1.00 96.50 75 ASP A O 1
ATOM 589 N N . GLY A 1 76 ? -12.501 -6.398 6.172 1.00 96.25 76 GLY A N 1
ATOM 590 C CA . GLY A 1 76 ? -11.156 -6.169 6.686 1.00 96.25 76 GLY A CA 1
ATOM 591 C C . GLY A 1 76 ? -10.270 -7.414 6.737 1.00 96.25 76 GLY A C 1
ATOM 592 O O . GLY A 1 76 ? -9.299 -7.409 7.491 1.00 96.25 76 GLY A O 1
ATOM 593 N N . HIS A 1 77 ? -10.589 -8.471 5.983 1.00 96.31 77 HIS A N 1
ATOM 594 C CA . HIS A 1 77 ? -9.848 -9.741 6.008 1.00 96.31 77 HIS A CA 1
ATOM 595 C C . HIS A 1 77 ? -8.918 -9.962 4.812 1.00 96.31 77 HIS A C 1
ATOM 597 O O . HIS A 1 77 ? -7.977 -10.756 4.909 1.00 96.31 77 HIS A O 1
ATOM 603 N N . LEU A 1 78 ? -9.159 -9.276 3.695 1.00 98.31 78 LEU A N 1
ATOM 604 C CA . LEU A 1 78 ? -8.398 -9.427 2.460 1.00 98.31 78 LEU A CA 1
ATOM 605 C C . LEU A 1 78 ? -7.912 -8.068 1.963 1.00 98.31 78 LEU A C 1
ATOM 607 O O . LEU A 1 78 ? -8.584 -7.051 2.126 1.00 98.31 78 LEU A O 1
ATOM 611 N N . ILE A 1 79 ? -6.749 -8.068 1.324 1.00 98.62 79 ILE A N 1
ATOM 612 C CA . ILE A 1 79 ? -6.187 -6.912 0.632 1.00 98.62 79 ILE A CA 1
ATOM 613 C C . ILE A 1 79 ? -5.855 -7.336 -0.793 1.00 98.62 79 ILE A C 1
ATOM 615 O O . ILE A 1 79 ? -5.139 -8.318 -0.983 1.00 98.62 79 ILE A O 1
ATOM 619 N N . ALA A 1 80 ? -6.346 -6.594 -1.781 1.00 98.50 80 ALA A N 1
ATOM 620 C CA . ALA A 1 80 ? -5.927 -6.737 -3.170 1.00 98.50 80 ALA A CA 1
ATOM 621 C C . ALA A 1 80 ? -4.878 -5.674 -3.505 1.00 98.50 80 ALA A C 1
ATOM 623 O O . ALA A 1 80 ? -5.021 -4.525 -3.096 1.00 98.50 80 ALA A O 1
ATOM 624 N N . PHE A 1 81 ? -3.831 -6.037 -4.242 1.00 98.50 81 PHE A N 1
ATOM 625 C CA . PHE A 1 81 ? -2.817 -5.091 -4.719 1.00 98.50 81 PHE A CA 1
ATOM 626 C C . PHE A 1 81 ? -2.221 -5.551 -6.050 1.00 98.50 81 PHE A C 1
ATOM 628 O O . PHE A 1 81 ? -2.268 -6.735 -6.383 1.00 98.50 81 PHE A O 1
ATOM 635 N N . THR A 1 82 ? -1.659 -4.616 -6.813 1.00 97.94 82 THR A N 1
ATOM 636 C CA . THR A 1 82 ? -0.952 -4.914 -8.067 1.00 97.94 82 THR A CA 1
ATOM 637 C C . THR A 1 82 ? 0.555 -4.948 -7.836 1.00 97.94 82 THR A C 1
ATOM 639 O O . THR A 1 82 ? 1.076 -4.191 -7.022 1.00 97.94 82 THR A O 1
ATOM 642 N N . SER A 1 83 ? 1.290 -5.791 -8.554 1.00 98.12 83 SER A N 1
ATOM 643 C CA . SER A 1 83 ? 2.754 -5.749 -8.530 1.00 98.12 83 SER A CA 1
ATOM 644 C C . SER A 1 83 ? 3.370 -6.285 -9.817 1.00 98.12 83 SER A C 1
ATOM 646 O O . SER A 1 83 ? 2.797 -7.159 -10.466 1.00 98.12 83 SER A O 1
ATOM 648 N N . ASN A 1 84 ? 4.545 -5.755 -10.167 1.00 97.81 84 ASN A N 1
ATOM 649 C CA . ASN A 1 84 ? 5.438 -6.302 -11.191 1.00 97.81 84 ASN A CA 1
ATOM 650 C C . ASN A 1 84 ? 6.570 -7.171 -10.614 1.00 97.81 84 ASN A C 1
ATOM 652 O O . ASN A 1 84 ? 7.490 -7.548 -11.336 1.00 97.81 84 ASN A O 1
ATOM 656 N N . TRP A 1 85 ? 6.492 -7.492 -9.322 1.00 97.31 85 TRP A N 1
ATOM 657 C CA . TRP A 1 85 ? 7.330 -8.464 -8.619 1.00 97.31 85 TRP A CA 1
ATOM 658 C C . TRP A 1 85 ? 8.841 -8.288 -8.839 1.00 97.31 85 TRP A C 1
ATOM 660 O O . TRP A 1 85 ? 9.582 -9.250 -9.037 1.00 97.31 85 TRP A O 1
ATOM 670 N N . GLY A 1 86 ? 9.299 -7.037 -8.808 1.00 96.38 86 GLY A N 1
ATOM 671 C CA . GLY A 1 86 ? 10.706 -6.662 -8.921 1.00 96.38 86 GLY A CA 1
ATOM 672 C C . GLY A 1 86 ? 11.205 -6.502 -10.356 1.00 96.38 86 GLY A C 1
ATOM 673 O O . GLY A 1 86 ? 12.409 -6.374 -10.556 1.00 96.38 86 GLY A O 1
ATOM 674 N N . VAL A 1 87 ? 10.314 -6.508 -11.353 1.00 97.31 87 VAL A N 1
ATOM 675 C CA . VAL A 1 87 ? 10.680 -6.351 -12.767 1.00 97.31 87 VAL A CA 1
ATOM 676 C C . VAL A 1 87 ? 10.104 -5.049 -13.316 1.00 97.31 87 VAL A C 1
ATOM 678 O O . VAL A 1 87 ? 8.925 -4.970 -13.666 1.00 97.31 87 VAL A O 1
ATOM 681 N N . GLU A 1 88 ? 10.940 -4.018 -13.422 1.00 95.06 88 GLU A N 1
ATOM 682 C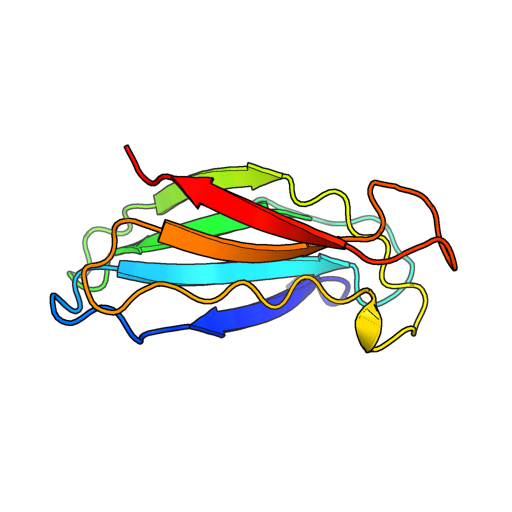 CA . GLU A 1 88 ? 10.561 -2.740 -14.032 1.00 95.06 88 GLU A CA 1
ATOM 683 C C . GLU A 1 88 ? 10.085 -2.931 -15.480 1.00 95.06 88 GLU A C 1
ATOM 685 O O . GLU A 1 88 ? 10.669 -3.697 -16.246 1.00 95.06 88 GLU A O 1
ATOM 690 N N . GLY A 1 89 ? 8.969 -2.291 -15.848 1.00 95.00 89 GLY A N 1
ATOM 691 C CA . GLY A 1 89 ? 8.320 -2.501 -17.149 1.00 95.00 89 GLY A CA 1
ATOM 692 C C . GLY A 1 89 ? 7.755 -3.916 -17.367 1.00 95.00 89 GLY A C 1
ATOM 693 O O . GLY A 1 89 ? 7.192 -4.194 -18.426 1.00 95.00 89 GLY A O 1
ATOM 694 N N . GLY A 1 90 ? 7.874 -4.804 -16.375 1.00 96.56 90 GLY A N 1
ATOM 695 C CA . GLY A 1 90 ? 7.405 -6.181 -16.420 1.00 96.56 90 GLY A CA 1
ATOM 696 C C . GLY A 1 90 ? 5.884 -6.315 -16.414 1.00 96.56 90 GLY A C 1
ATOM 697 O O . GLY A 1 90 ? 5.127 -5.339 -16.420 1.00 96.56 90 GLY A O 1
ATOM 698 N N . ARG A 1 91 ? 5.424 -7.569 -16.400 1.00 97.25 91 ARG A N 1
ATOM 699 C CA . ARG A 1 91 ? 4.005 -7.910 -16.251 1.00 97.25 91 ARG A CA 1
ATOM 700 C C . ARG A 1 91 ? 3.509 -7.468 -14.874 1.00 97.25 91 ARG A C 1
ATOM 702 O O . ARG A 1 91 ? 4.214 -7.642 -13.892 1.00 97.25 91 ARG A O 1
ATOM 709 N N . LYS A 1 92 ? 2.293 -6.925 -14.820 1.00 97.62 92 LYS A N 1
ATOM 710 C CA . LYS A 1 92 ? 1.616 -6.521 -13.587 1.00 97.62 92 LYS A CA 1
ATOM 711 C C . LYS A 1 92 ? 0.502 -7.518 -13.312 1.00 97.62 92 LYS A C 1
ATOM 713 O O . LYS A 1 92 ? -0.366 -7.696 -14.165 1.00 97.62 92 LYS A O 1
ATOM 718 N N . ASP A 1 93 ? 0.532 -8.148 -12.149 1.00 98.00 93 ASP A N 1
ATOM 719 C CA . ASP A 1 93 ? -0.490 -9.095 -11.707 1.00 98.00 93 ASP A CA 1
ATOM 720 C C . ASP A 1 93 ? -1.169 -8.595 -10.430 1.00 98.00 93 ASP A C 1
ATOM 722 O O . ASP A 1 93 ? -0.619 -7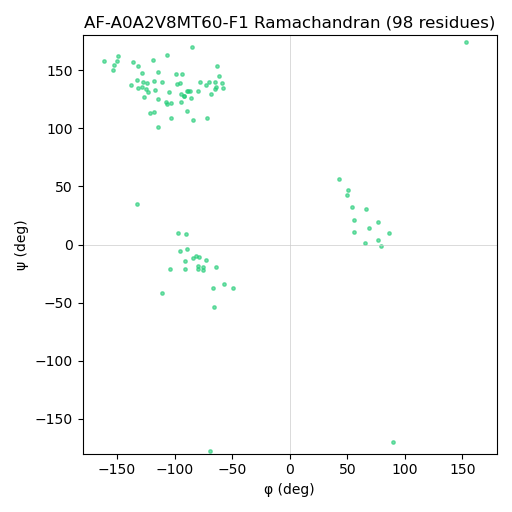.763 -9.703 1.00 98.00 93 ASP A O 1
ATOM 726 N N . VAL A 1 94 ? -2.377 -9.099 -10.170 1.00 98.00 94 VAL A N 1
ATOM 727 C CA . VAL A 1 94 ? -3.118 -8.824 -8.935 1.00 98.00 94 VAL A CA 1
ATOM 728 C C . VAL A 1 94 ? -2.855 -9.939 -7.935 1.00 98.00 94 VAL A C 1
ATOM 730 O O . VAL A 1 94 ? -3.037 -11.119 -8.234 1.00 98.00 94 VAL A O 1
ATOM 733 N N . PHE A 1 95 ? -2.479 -9.547 -6.727 1.00 98.25 95 PHE A N 1
ATOM 734 C CA . PHE A 1 95 ? -2.215 -10.429 -5.604 1.00 98.25 95 PHE A CA 1
ATOM 735 C C . PHE A 1 95 ? -3.240 -10.181 -4.502 1.00 98.25 95 PHE A C 1
ATOM 737 O O . PHE A 1 95 ? -3.707 -9.056 -4.311 1.00 98.25 95 PHE A O 1
ATOM 744 N N . ILE A 1 96 ? -3.570 -11.242 -3.764 1.00 98.38 96 ILE A N 1
ATOM 745 C CA . ILE A 1 96 ? -4.442 -11.175 -2.592 1.00 98.38 96 ILE A CA 1
ATOM 746 C C . ILE A 1 96 ? -3.628 -11.531 -1.353 1.00 98.38 96 ILE A C 1
ATOM 748 O O . ILE A 1 96 ? -3.029 -12.603 -1.271 1.00 98.38 96 ILE A O 1
ATOM 752 N N . LEU A 1 97 ? -3.645 -10.639 -0.373 1.00 98.00 97 LEU A N 1
ATOM 753 C CA . LEU A 1 97 ? -3.067 -10.827 0.948 1.00 98.00 97 LEU A CA 1
ATOM 754 C C . LEU A 1 97 ? -4.188 -11.084 1.957 1.00 98.00 97 LEU A C 1
ATOM 756 O O . LEU A 1 97 ? -5.170 -10.345 2.008 1.00 98.00 97 LEU A O 1
ATOM 760 N N . LYS A 1 98 ? -4.028 -12.122 2.780 1.00 97.75 98 LYS A N 1
ATOM 761 C CA . LYS A 1 98 ? -4.909 -12.393 3.919 1.00 97.75 98 LYS A CA 1
ATOM 762 C C . LYS A 1 98 ? -4.348 -11.725 5.170 1.00 97.75 98 LYS A C 1
ATOM 764 O O . LYS A 1 98 ? -3.190 -11.950 5.514 1.00 97.75 98 LYS A O 1
ATOM 769 N N . ILE A 1 99 ? -5.176 -10.942 5.854 1.00 94.31 99 ILE A N 1
ATOM 770 C CA . ILE A 1 99 ? -4.818 -10.337 7.140 1.00 94.31 99 ILE A CA 1
ATOM 771 C C . ILE A 1 99 ? -4.979 -11.408 8.244 1.00 94.31 99 ILE A C 1
ATOM 773 O O . ILE A 1 99 ? -6.004 -12.099 8.235 1.00 94.31 99 ILE A O 1
ATOM 777 N N . PRO A 1 100 ? -3.986 -11.589 9.144 1.00 81.50 100 PRO A N 1
ATOM 778 C CA . PRO A 1 100 ? -4.046 -12.557 10.245 1.00 81.50 100 PRO A CA 1
ATOM 779 C C . PRO A 1 100 ? -5.209 -12.348 11.219 1.00 81.50 100 PRO A C 1
ATOM 781 O O . PRO A 1 100 ? -5.567 -11.174 11.486 1.00 81.50 100 PRO A O 1
#

Solvent-accessible surface area (backbone atoms only — not comparable to full-atom values): 5697 Å² total; per-residue (Å²): 138,60,88,33,61,41,77,32,76,29,72,58,29,76,79,63,57,50,41,38,37,21,29,33,57,66,48,90,75,83,84,67,80,81,71,73,40,23,32,34,34,38,43,66,82,76,77,78,47,72,46,83,74,45,72,55,44,42,40,26,89,80,40,75,74,22,45,39,61,37,40,49,36,53,87,56,48,41,32,42,29,30,20,20,71,68,34,69,94,48,70,66,47,82,46,79,46,76,59,133

pLDDT: mean 94.83, std 5.1, range [68.12, 98.62]

Foldseek 3Di:
DWPQKDWAWEQQAQVSQWIWIAIEGPDDDDGDDDRYQFIKIAGPPPPRDIGTFDRQLFDPLVPPLSRFNWYADHNRFKIKTWHQNNDVVHDIDIDIGGDD

Sequence (100 aa):
SDWTQAYHISVLANNEKWVLLSSYSATDGTPAGPFHDEIYQVATNGSGSVRRLAHHFSIYGGDYYASPRADISRDGHLIAFTSNWGVEGGRKDVFILKIP

Mean predicted aligned error: 2.88 Å

Secondary structure (DSSP, 8-state):
--SSEEEEEE---TT-SEEEEEEEE-SSS---SS-TTEEEEEESSSS--EEEEEE-----TT-GGGS---EE-TTSSEEEEEE-TT-TT---EEEEEE--